Protein AF-A0A815J183-F1 (afdb_monomer_lite)

InterPro domains:
  IPR005828 Major facilitator, sugar transporter-like [PF00083] (1-85)
  IPR005829 Sugar transporter, conserved site [PS00217] (8-33)
  IPR020846 Major facilitator superfamily domain [PS50850] (1-101)
  IPR036259 MFS transporter superfamily [G3DSA:1.20.1250.20] (1-88)
  IPR036259 MFS transporter superfamily [SSF103473] (1-84)
  IPR050360 Major Facilitator Superfamily Sugar Transporters [PTHR48022] (1-86)

Sequence (101 aa):
MLLASRFISGLGVGALSMLVPVYQSEIAPKEIRGRLVSLQQWAITIGIAVSFWINYATDIQLSGSSASWRIPLALQIVPAFILVVGKNPKYHRDNHHGDCR

pLDDT: mean 72.65, std 12.81, range [47.25, 92.06]

Secondary structure (DSSP, 8-state):
-HHHHHHHHHHHHHHHHHHHHHHHHHHS-TTTHHHHHHHHHHHHHHHHHHHHHHHHHHHHH-TT-TTTTHHHHHHTHHHHHHHHHH--TTSTTTTTSS---

Foldseek 3Di:
DVVVVCVVVVVVVVVVVVVVLVVLQVPDDPPCSVVVVVVVVVVVVVLVVVLVVVLVVLCVVDVPDPCSVVVSVVSVVVVVVVVVVVPPVVVVVVVVVVPPD

Organism: NCBI:txid392033

Structure (mmCIF, N/CA/C/O backbone):
data_AF-A0A815J183-F1
#
_entry.id   AF-A0A815J183-F1
#
loop_
_atom_site.group_PDB
_atom_site.id
_atom_site.type_symbol
_atom_site.label_atom_id
_atom_site.label_alt_id
_atom_site.label_comp_id
_atom_site.label_asym_id
_atom_site.label_entity_id
_atom_site.label_seq_id
_atom_site.pdbx_PDB_ins_code
_atom_site.Cartn_x
_atom_site.Cartn_y
_atom_site.Cartn_z
_atom_site.occupancy
_atom_site.B_iso_or_equiv
_atom_site.auth_seq_id
_atom_site.auth_comp_id
_atom_site.auth_asym_id
_atom_site.auth_atom_id
_atom_site.pdbx_PDB_model_num
ATOM 1 N N . MET A 1 1 ? 5.674 17.919 -16.588 1.00 60.41 1 MET A N 1
ATOM 2 C CA . MET A 1 1 ? 4.408 17.168 -16.393 1.00 60.41 1 MET A CA 1
ATOM 3 C C . MET A 1 1 ? 4.486 16.070 -15.321 1.00 60.41 1 MET A C 1
ATOM 5 O O . MET A 1 1 ? 3.497 15.863 -14.633 1.00 60.41 1 MET A O 1
ATOM 9 N N . LEU A 1 2 ? 5.638 15.422 -15.089 1.00 76.44 2 LEU A N 1
ATOM 10 C CA . LEU A 1 2 ? 5.782 14.385 -14.047 1.00 76.44 2 LEU A CA 1
ATOM 11 C C . LEU A 1 2 ? 5.602 14.900 -12.601 1.00 76.44 2 LEU A C 1
ATOM 13 O O . LEU A 1 2 ? 4.909 14.259 -11.814 1.00 76.44 2 LEU A O 1
ATOM 17 N N . LEU A 1 3 ? 6.146 16.076 -12.264 1.00 84.12 3 LEU A N 1
ATOM 18 C CA . LEU A 1 3 ? 6.038 16.675 -10.920 1.00 84.12 3 LEU A CA 1
ATOM 19 C C . LEU A 1 3 ? 4.589 16.950 -10.494 1.00 84.12 3 LEU A C 1
ATOM 21 O O . LEU A 1 3 ? 4.193 16.562 -9.400 1.00 84.12 3 LEU A O 1
ATOM 25 N N . ALA A 1 4 ? 3.779 17.536 -11.381 1.00 87.19 4 ALA A N 1
ATOM 26 C CA . ALA A 1 4 ? 2.364 17.784 -11.110 1.00 87.19 4 ALA A CA 1
ATOM 27 C C . ALA A 1 4 ? 1.611 16.470 -10.839 1.00 87.19 4 ALA A C 1
ATOM 29 O O . ALA A 1 4 ? 0.936 16.342 -9.824 1.00 87.19 4 ALA A O 1
ATOM 30 N N . SER A 1 5 ? 1.802 15.444 -11.679 1.00 85.00 5 SER A N 1
ATOM 31 C CA . SER A 1 5 ? 1.148 14.140 -11.480 1.00 85.00 5 SER A CA 1
ATOM 32 C C . SER A 1 5 ? 1.540 13.456 -10.162 1.00 85.00 5 SER A C 1
ATOM 34 O O . SER A 1 5 ? 0.696 12.832 -9.518 1.00 85.00 5 SER A O 1
ATOM 36 N N . ARG A 1 6 ? 2.795 13.605 -9.717 1.00 85.88 6 ARG A N 1
ATOM 37 C CA . ARG A 1 6 ? 3.271 13.086 -8.427 1.00 85.88 6 ARG A CA 1
ATOM 38 C C . ARG A 1 6 ? 2.697 13.861 -7.251 1.00 85.88 6 ARG A C 1
ATOM 40 O O . ARG A 1 6 ? 2.296 13.229 -6.281 1.00 85.88 6 ARG A O 1
ATOM 47 N N . PHE A 1 7 ? 2.605 15.184 -7.360 1.00 89.75 7 PHE A N 1
ATOM 48 C CA . PHE A 1 7 ? 2.004 16.025 -6.329 1.00 89.75 7 PHE A CA 1
ATOM 49 C C . PHE A 1 7 ? 0.520 15.686 -6.132 1.00 89.75 7 PHE A C 1
ATOM 51 O O . PHE A 1 7 ? 0.103 15.390 -5.016 1.00 89.75 7 PHE A O 1
ATOM 58 N N . ILE A 1 8 ? -0.252 15.603 -7.224 1.00 90.38 8 ILE A N 1
ATOM 59 C CA . ILE A 1 8 ? -1.663 15.191 -7.177 1.00 90.38 8 ILE A CA 1
ATOM 60 C C . ILE A 1 8 ? -1.811 13.755 -6.641 1.00 90.38 8 ILE A C 1
ATOM 62 O O . ILE A 1 8 ? -2.653 13.510 -5.779 1.00 90.38 8 ILE A O 1
ATOM 66 N N . SER A 1 9 ? -0.982 12.806 -7.097 1.00 86.56 9 SER A N 1
ATOM 67 C CA . SER A 1 9 ? -1.048 11.416 -6.612 1.00 86.56 9 SER A CA 1
ATOM 68 C C . SER A 1 9 ? -0.710 11.309 -5.122 1.00 86.56 9 SER A C 1
ATOM 70 O O . SER A 1 9 ? -1.362 10.562 -4.398 1.00 86.56 9 SER A O 1
ATOM 72 N N . GLY A 1 10 ? 0.289 12.062 -4.652 1.00 86.44 10 GLY A N 1
ATOM 73 C CA . GLY A 1 10 ? 0.695 12.084 -3.247 1.00 86.44 10 GLY A CA 1
ATOM 74 C C . GLY A 1 10 ? -0.393 12.647 -2.335 1.00 86.44 10 GLY A C 1
ATOM 75 O O . GLY A 1 10 ? -0.683 12.051 -1.301 1.00 86.44 10 GLY A O 1
ATOM 76 N N . LEU A 1 11 ? -1.051 13.736 -2.748 1.00 92.06 11 LEU A N 1
ATOM 77 C CA . LEU A 1 11 ? -2.181 14.305 -2.009 1.00 92.06 11 LEU A CA 1
ATOM 78 C C . LEU A 1 11 ? -3.360 13.328 -1.915 1.00 92.06 11 LEU A C 1
ATOM 80 O O . LEU A 1 11 ? -3.921 13.151 -0.835 1.00 92.06 11 LEU A O 1
ATOM 84 N N . GLY A 1 12 ? -3.704 12.656 -3.018 1.00 87.69 12 GLY A N 1
ATOM 85 C CA . GLY A 1 12 ? -4.780 11.664 -3.034 1.00 87.69 12 GLY A CA 1
ATOM 86 C C . GLY A 1 12 ? -4.497 10.476 -2.113 1.00 87.69 12 GLY A C 1
ATOM 87 O O . GLY A 1 12 ? -5.322 10.137 -1.269 1.00 87.69 12 GLY A O 1
ATOM 88 N N . VAL A 1 13 ? -3.311 9.872 -2.227 1.00 87.19 13 VAL A N 1
ATOM 89 C CA . VAL A 1 13 ? -2.925 8.716 -1.400 1.00 87.19 13 VAL A CA 1
ATOM 90 C C . VAL A 1 13 ? -2.814 9.095 0.081 1.00 87.19 13 VAL A C 1
ATOM 92 O O . VAL A 1 13 ? -3.257 8.327 0.933 1.00 87.19 13 VAL A O 1
ATOM 95 N N . GLY A 1 14 ? -2.293 10.285 0.401 1.00 87.69 14 GLY A N 1
ATOM 96 C CA . GLY A 1 14 ? -2.211 10.783 1.776 1.00 87.69 14 GLY A CA 1
ATOM 97 C C . GLY A 1 14 ? -3.586 10.975 2.419 1.00 87.69 14 GLY A C 1
ATOM 98 O O . GLY A 1 14 ? -3.822 10.481 3.521 1.00 87.69 14 GLY A O 1
ATOM 99 N N . ALA A 1 15 ? -4.516 11.616 1.705 1.00 91.50 15 ALA A N 1
ATOM 100 C CA . ALA A 1 15 ? -5.885 11.800 2.181 1.00 91.50 15 ALA A CA 1
ATOM 101 C C . ALA A 1 15 ? -6.599 10.454 2.390 1.00 91.50 15 ALA A C 1
ATOM 103 O O . ALA A 1 15 ? -7.174 10.221 3.452 1.00 91.50 15 ALA A O 1
ATOM 104 N N . LEU A 1 16 ? -6.504 9.535 1.421 1.00 86.62 16 LEU A N 1
ATOM 105 C CA . LEU A 1 16 ? -7.099 8.197 1.511 1.00 86.62 16 LEU A CA 1
ATOM 106 C C . LEU A 1 16 ? -6.532 7.396 2.693 1.00 86.62 16 LEU A C 1
ATOM 108 O O . LEU A 1 16 ? -7.292 6.770 3.429 1.00 86.62 16 LEU A O 1
ATOM 112 N N . SER A 1 17 ? -5.216 7.443 2.918 1.00 86.00 17 SER A N 1
ATOM 113 C CA . SER A 1 17 ? -4.565 6.689 3.997 1.00 86.00 17 SER A CA 1
ATOM 114 C C . SER A 1 17 ? -4.998 7.132 5.397 1.00 86.00 17 SER A C 1
ATOM 116 O O . SER A 1 17 ? -4.944 6.319 6.316 1.00 86.00 17 SER A O 1
ATOM 118 N N . MET A 1 18 ? -5.414 8.388 5.574 1.00 86.00 18 MET A N 1
ATOM 119 C CA . MET A 1 18 ? -5.954 8.893 6.843 1.00 86.00 18 MET A CA 1
ATOM 120 C C . MET A 1 18 ? -7.446 8.578 6.994 1.00 86.00 18 MET A C 1
ATOM 122 O O . MET A 1 18 ? -7.905 8.269 8.090 1.00 86.00 18 MET A O 1
ATOM 126 N N . LEU A 1 19 ? -8.198 8.609 5.892 1.00 88.31 19 LEU A N 1
ATOM 127 C CA . LEU A 1 19 ? -9.649 8.406 5.885 1.00 88.31 19 LEU A CA 1
ATOM 128 C C . LEU A 1 19 ? -10.043 6.946 6.154 1.00 88.31 19 LEU A C 1
ATOM 130 O O . LEU A 1 19 ? -11.003 6.690 6.876 1.00 88.31 19 LEU A O 1
ATOM 134 N N . VAL A 1 20 ? -9.283 5.983 5.620 1.00 85.56 20 VAL A N 1
ATOM 135 C CA . VAL A 1 20 ? -9.551 4.542 5.789 1.00 85.56 20 VAL A CA 1
ATOM 136 C C . VAL A 1 20 ? -9.550 4.088 7.261 1.00 85.56 20 VAL A C 1
ATOM 138 O O . VAL A 1 20 ? -10.550 3.503 7.679 1.00 85.56 20 VAL A O 1
ATOM 141 N N . PRO A 1 21 ? -8.507 4.338 8.082 1.00 83.81 21 PRO A N 1
ATOM 142 C CA . PRO A 1 21 ? -8.507 3.902 9.479 1.00 83.81 21 PRO A CA 1
ATOM 143 C C . PRO A 1 21 ? -9.552 4.644 10.323 1.00 83.81 21 PRO A C 1
ATOM 145 O O . PRO A 1 21 ? -10.108 4.053 11.248 1.00 83.81 21 PRO A O 1
ATOM 148 N N . VAL A 1 22 ? -9.865 5.904 9.985 1.00 86.12 22 VAL A N 1
ATOM 149 C CA . VAL A 1 22 ? -10.940 6.672 10.634 1.00 86.12 22 VAL A CA 1
ATOM 150 C C . VAL A 1 22 ? -12.290 6.005 10.376 1.00 86.12 22 VAL A C 1
ATOM 152 O O . VAL A 1 22 ? -12.978 5.644 11.327 1.00 86.12 22 VAL A O 1
ATOM 155 N N . TYR A 1 23 ? -12.616 5.715 9.117 1.00 84.12 23 TYR A N 1
ATOM 156 C CA . TYR A 1 23 ? -13.846 5.011 8.748 1.00 84.12 23 TYR A CA 1
ATOM 157 C C . TYR A 1 23 ? -13.944 3.622 9.400 1.00 84.12 23 TYR A C 1
ATOM 159 O O . TYR A 1 23 ? -14.980 3.241 9.949 1.00 84.12 23 TYR A O 1
ATOM 167 N N . GLN A 1 24 ? -12.837 2.873 9.417 1.00 79.81 24 GLN A N 1
ATOM 168 C CA . GLN A 1 24 ? -12.772 1.572 10.080 1.00 79.81 24 GLN A CA 1
ATOM 169 C C . GLN A 1 24 ? -13.038 1.694 11.589 1.00 79.81 24 GLN A C 1
ATOM 171 O O . GLN A 1 24 ? -13.669 0.817 12.176 1.00 79.81 24 GLN A O 1
ATOM 176 N N . SER A 1 25 ? -12.581 2.778 12.224 1.00 79.00 25 SER A N 1
ATOM 177 C CA . SER A 1 25 ? -12.826 3.037 13.645 1.00 79.00 25 SER A CA 1
ATOM 178 C C . SER A 1 25 ? -14.282 3.408 13.950 1.00 79.00 25 SER A C 1
ATOM 180 O O . SER A 1 25 ? -14.785 3.039 15.013 1.00 79.00 25 SER A O 1
ATOM 182 N N . GLU A 1 26 ? -14.980 4.058 13.017 1.00 82.25 26 GLU A N 1
ATOM 183 C CA . GLU A 1 26 ? -16.386 4.452 13.168 1.00 82.25 26 GLU A CA 1
ATOM 184 C C . GLU A 1 26 ? -17.338 3.252 13.111 1.00 82.25 26 GLU A C 1
ATOM 186 O O . GLU A 1 26 ? -18.299 3.197 13.875 1.00 82.25 26 GLU A O 1
ATOM 191 N N . ILE A 1 27 ? -17.041 2.257 12.271 1.00 78.38 27 ILE A N 1
ATOM 192 C CA . ILE A 1 27 ? -17.907 1.082 12.057 1.00 78.38 27 ILE A CA 1
ATOM 193 C C . ILE A 1 27 ? -17.549 -0.093 12.980 1.00 78.38 27 ILE A C 1
ATOM 195 O O . ILE A 1 27 ? -18.367 -0.983 13.212 1.00 78.38 27 ILE A O 1
ATOM 199 N N . ALA A 1 28 ? -16.331 -0.128 13.524 1.00 73.38 28 ALA A N 1
ATOM 200 C CA . ALA A 1 28 ? -15.853 -1.282 14.276 1.00 73.38 28 ALA A CA 1
ATOM 201 C C . ALA A 1 28 ? -16.399 -1.368 15.723 1.00 73.38 28 ALA A C 1
ATOM 203 O O . ALA A 1 28 ? -16.322 -0.379 16.466 1.00 73.38 28 ALA A O 1
ATOM 204 N N . PRO A 1 29 ? -16.816 -2.573 16.180 1.00 66.38 29 PRO A N 1
ATOM 205 C CA . PRO A 1 29 ? -17.162 -2.853 17.575 1.00 66.38 29 PRO A CA 1
ATOM 206 C C . PRO A 1 29 ? -15.988 -2.579 18.523 1.00 66.38 29 PRO A C 1
ATOM 208 O O . PRO A 1 29 ? -14.840 -2.910 18.214 1.00 66.38 29 PRO A O 1
ATOM 211 N N . LYS A 1 30 ? -16.284 -2.018 19.704 1.00 62.41 30 LYS A N 1
ATOM 212 C CA . LYS A 1 30 ? -15.317 -1.506 20.701 1.00 62.41 30 LYS A CA 1
ATOM 213 C C . LYS A 1 30 ? -14.160 -2.453 21.066 1.00 62.41 30 LYS A C 1
ATOM 215 O O . LYS A 1 30 ? -13.080 -1.974 21.388 1.00 62.41 30 LYS A O 1
ATOM 220 N N . GLU A 1 31 ? -14.356 -3.765 20.977 1.00 73.81 31 GLU A N 1
ATOM 221 C CA . GLU A 1 31 ? -13.386 -4.786 21.402 1.00 73.81 31 GLU A CA 1
ATOM 222 C C . GLU A 1 31 ? -12.287 -5.090 20.369 1.00 73.81 31 GLU A C 1
ATOM 224 O O . GLU A 1 31 ? -11.204 -5.538 20.736 1.00 73.81 31 GLU A O 1
ATOM 229 N N . ILE A 1 32 ? -12.523 -4.830 19.078 1.00 77.44 32 ILE A N 1
ATOM 230 C CA . ILE A 1 32 ? -11.623 -5.251 17.981 1.00 77.44 32 ILE A CA 1
ATOM 231 C C . ILE A 1 32 ? -11.072 -4.096 17.139 1.00 77.44 32 ILE A C 1
ATOM 233 O O . ILE A 1 32 ? -10.316 -4.331 16.193 1.00 77.44 32 ILE A O 1
ATOM 237 N N . ARG A 1 33 ? -11.375 -2.843 17.508 1.00 76.62 33 ARG A N 1
ATOM 238 C CA . ARG A 1 33 ? -10.940 -1.628 16.790 1.00 76.62 33 ARG A CA 1
ATOM 239 C C . ARG A 1 33 ? -9.436 -1.604 16.509 1.00 76.62 33 ARG A C 1
ATOM 241 O O . ARG A 1 33 ? -9.026 -1.391 15.372 1.00 76.62 33 ARG A O 1
ATOM 248 N N . GLY A 1 34 ? -8.613 -1.897 17.519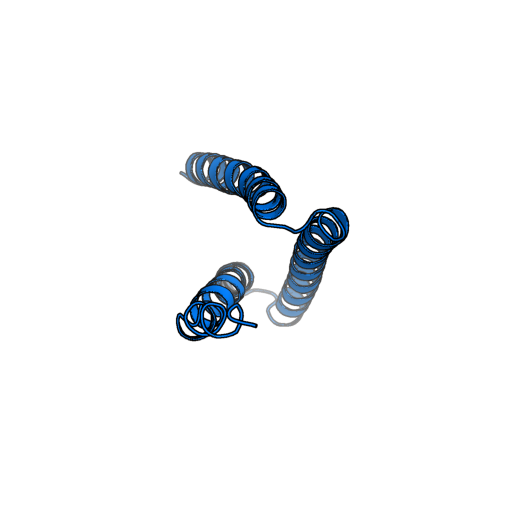 1.00 78.00 34 GLY A N 1
ATOM 249 C CA . GLY A 1 34 ? -7.152 -1.892 17.377 1.00 78.00 34 GLY A CA 1
ATOM 250 C C . GLY A 1 34 ? -6.617 -2.991 16.453 1.00 78.00 34 GLY A C 1
ATOM 251 O O . GLY A 1 34 ? -5.647 -2.777 15.731 1.00 78.00 34 GLY A O 1
ATOM 252 N N . ARG A 1 35 ? -7.284 -4.151 16.420 1.00 78.00 35 ARG A N 1
ATOM 253 C CA . ARG A 1 35 ? -6.891 -5.287 15.574 1.00 78.00 35 ARG A CA 1
ATOM 254 C C . ARG A 1 35 ? -7.199 -5.040 14.097 1.00 78.00 35 ARG A C 1
ATOM 256 O O . ARG A 1 35 ? -6.472 -5.513 13.236 1.00 78.00 35 ARG A O 1
ATOM 263 N N . LEU A 1 36 ? -8.259 -4.292 13.798 1.00 78.75 36 LEU A N 1
ATOM 264 C CA . LEU A 1 36 ? -8.625 -3.944 12.422 1.00 78.75 36 LEU A CA 1
ATOM 265 C C . LEU A 1 36 ? -7.629 -2.952 11.805 1.00 78.75 36 LEU A C 1
ATOM 267 O O . LEU A 1 36 ? -7.206 -3.140 10.666 1.00 78.75 36 LEU A O 1
ATOM 271 N N . VAL A 1 37 ? -7.191 -1.952 12.575 1.00 85.00 37 VAL A N 1
ATOM 272 C CA . VAL A 1 37 ? -6.186 -0.976 12.118 1.00 85.00 37 VAL A CA 1
ATOM 273 C C . VAL A 1 37 ? -4.808 -1.627 11.955 1.00 85.00 37 VAL A C 1
ATOM 275 O O . VAL A 1 37 ? -4.116 -1.372 10.969 1.00 85.00 37 VAL A O 1
ATOM 278 N N . SER A 1 38 ? -4.408 -2.519 12.868 1.00 84.06 38 SER A N 1
ATOM 279 C CA . SER A 1 38 ? -3.123 -3.218 12.743 1.00 84.06 38 SER A CA 1
ATOM 280 C C . SER A 1 38 ? -3.084 -4.173 11.546 1.00 84.06 38 SER A C 1
ATOM 282 O O . SER A 1 38 ? -2.056 -4.246 10.873 1.00 84.06 38 SER A O 1
ATOM 284 N N . LEU A 1 39 ? -4.199 -4.842 11.226 1.00 84.56 39 LEU A N 1
ATOM 285 C CA . LEU A 1 39 ? -4.329 -5.668 10.021 1.00 84.56 39 LEU A CA 1
ATOM 286 C C . LEU A 1 39 ? -4.250 -4.837 8.734 1.00 84.56 39 LEU A C 1
ATOM 288 O O . LEU A 1 39 ? -3.603 -5.268 7.780 1.00 84.56 39 LEU A O 1
ATOM 292 N N . GLN A 1 40 ? -4.844 -3.638 8.709 1.00 84.75 40 GLN A N 1
ATOM 293 C CA . GLN A 1 40 ? -4.720 -2.714 7.577 1.00 84.75 40 GLN A CA 1
ATOM 294 C C . GLN A 1 40 ? -3.252 -2.340 7.330 1.00 84.75 40 GLN A C 1
ATOM 296 O O . GLN A 1 40 ? -2.767 -2.439 6.202 1.00 84.75 40 GLN A O 1
ATOM 301 N N . GLN A 1 41 ? -2.529 -1.949 8.381 1.00 88.44 41 GLN A N 1
ATOM 302 C CA . GLN A 1 41 ? -1.114 -1.598 8.267 1.00 88.44 41 GLN A CA 1
ATOM 303 C C . GLN A 1 41 ? -0.267 -2.799 7.820 1.00 88.44 41 GLN A C 1
ATOM 305 O O . GLN A 1 41 ? 0.604 -2.659 6.963 1.00 88.44 41 GLN A O 1
ATOM 310 N N . TRP A 1 42 ? -0.545 -3.989 8.355 1.00 89.00 42 TRP A N 1
ATOM 311 C CA . TRP A 1 42 ? 0.122 -5.228 7.955 1.00 89.00 42 TRP A CA 1
ATOM 312 C C . TRP A 1 42 ? -0.079 -5.553 6.472 1.00 89.00 42 TRP A C 1
ATOM 314 O O . TRP A 1 42 ? 0.883 -5.903 5.787 1.00 89.00 42 TRP A O 1
ATOM 324 N N . ALA A 1 43 ? -1.299 -5.393 5.956 1.00 85.69 43 ALA A N 1
ATOM 325 C CA . ALA A 1 43 ? -1.602 -5.625 4.547 1.00 85.69 43 ALA A CA 1
ATOM 326 C C . ALA A 1 43 ? -0.824 -4.671 3.623 1.00 85.69 43 ALA A C 1
ATOM 328 O O . ALA A 1 43 ? -0.299 -5.105 2.596 1.00 85.69 43 ALA A O 1
ATOM 329 N N . ILE A 1 44 ? -0.688 -3.396 4.008 1.00 86.50 44 ILE A N 1
ATOM 330 C CA . ILE A 1 44 ? 0.107 -2.406 3.261 1.00 86.50 44 ILE A CA 1
ATOM 331 C C . ILE A 1 44 ? 1.584 -2.824 3.226 1.00 86.50 44 ILE A C 1
ATOM 333 O O . ILE A 1 44 ? 2.197 -2.841 2.157 1.00 86.50 44 ILE A O 1
ATOM 337 N N . THR A 1 45 ? 2.147 -3.221 4.370 1.00 88.94 45 THR A N 1
ATOM 338 C CA . THR A 1 45 ? 3.548 -3.656 4.467 1.00 88.94 45 THR A CA 1
ATOM 339 C C . THR A 1 45 ? 3.819 -4.907 3.626 1.00 88.94 45 THR A C 1
ATOM 341 O O . THR A 1 45 ? 4.805 -4.940 2.888 1.00 88.94 45 THR A O 1
ATOM 344 N N . ILE A 1 46 ? 2.932 -5.911 3.670 1.00 88.75 46 ILE A N 1
ATOM 345 C CA . ILE A 1 46 ? 3.049 -7.117 2.832 1.00 88.75 46 ILE A CA 1
ATOM 346 C C . ILE A 1 46 ? 2.978 -6.750 1.344 1.00 88.75 46 ILE A C 1
ATOM 348 O O . ILE A 1 46 ? 3.790 -7.233 0.557 1.00 88.75 46 ILE A O 1
ATOM 352 N N . GLY A 1 47 ? 2.052 -5.872 0.947 1.00 83.19 47 GLY A N 1
ATOM 353 C CA . GLY A 1 47 ? 1.915 -5.444 -0.447 1.00 83.19 47 GLY A CA 1
ATOM 354 C C . GLY A 1 47 ? 3.180 -4.773 -0.994 1.00 83.19 47 GLY A C 1
ATOM 355 O O . GLY A 1 47 ? 3.608 -5.063 -2.115 1.00 83.19 47 GLY A O 1
ATOM 356 N N . ILE A 1 48 ? 3.826 -3.924 -0.190 1.00 85.56 48 ILE A N 1
ATOM 357 C CA . ILE A 1 48 ? 5.090 -3.276 -0.563 1.00 85.56 48 ILE A CA 1
ATOM 358 C C . ILE A 1 48 ? 6.236 -4.300 -0.620 1.00 85.56 48 ILE A C 1
ATOM 360 O O . ILE A 1 48 ? 7.014 -4.282 -1.573 1.00 85.56 48 ILE A O 1
ATOM 364 N N . ALA A 1 49 ? 6.318 -5.232 0.334 1.00 86.81 49 ALA A N 1
ATOM 365 C CA . ALA A 1 49 ? 7.338 -6.285 0.333 1.00 86.81 49 ALA A CA 1
ATOM 366 C C . ALA A 1 49 ? 7.254 -7.174 -0.923 1.00 86.81 49 ALA A C 1
ATOM 368 O O . ALA A 1 49 ? 8.263 -7.413 -1.588 1.00 86.81 49 ALA A O 1
ATOM 369 N N . VAL A 1 50 ? 6.043 -7.595 -1.303 1.00 84.81 50 VAL A N 1
ATOM 370 C CA . VAL A 1 50 ? 5.799 -8.357 -2.538 1.00 84.81 50 VAL A CA 1
ATOM 371 C C . VAL A 1 50 ? 6.158 -7.529 -3.778 1.00 84.81 50 VAL A C 1
ATOM 373 O O . VAL A 1 50 ? 6.753 -8.056 -4.716 1.00 84.81 50 VAL A O 1
ATOM 376 N N . SER A 1 51 ? 5.875 -6.222 -3.769 1.00 79.69 51 SER A N 1
ATOM 377 C CA . SER A 1 51 ? 6.239 -5.318 -4.870 1.00 79.69 51 SER A CA 1
ATOM 378 C C . SER A 1 51 ? 7.755 -5.224 -5.072 1.00 79.69 51 SER A C 1
ATOM 380 O O . SER A 1 51 ? 8.218 -5.260 -6.211 1.00 79.69 51 SER A O 1
ATOM 382 N N . PHE A 1 52 ? 8.539 -5.157 -3.989 1.00 81.75 52 PHE A N 1
ATOM 383 C CA . PHE A 1 52 ? 10.003 -5.185 -4.073 1.00 81.75 52 PHE A CA 1
ATOM 384 C C . PHE A 1 52 ? 10.525 -6.510 -4.631 1.00 81.75 52 PHE A C 1
ATOM 386 O O . PHE A 1 52 ? 11.426 -6.499 -5.468 1.00 81.75 52 PHE A O 1
ATOM 393 N N . TRP A 1 53 ? 9.930 -7.635 -4.230 1.00 81.19 53 TRP A N 1
ATOM 394 C CA . TRP A 1 53 ? 10.322 -8.953 -4.732 1.00 81.19 53 TRP A CA 1
ATOM 395 C C . TRP A 1 53 ? 10.030 -9.119 -6.228 1.00 81.19 53 TRP A C 1
ATOM 397 O O . TRP A 1 53 ? 10.851 -9.649 -6.971 1.00 81.19 53 TRP A O 1
ATOM 407 N N . ILE A 1 54 ? 8.887 -8.609 -6.694 1.00 76.06 54 ILE A N 1
ATOM 408 C CA . ILE A 1 54 ? 8.512 -8.625 -8.115 1.00 76.06 54 ILE A CA 1
ATOM 409 C C . ILE A 1 54 ? 9.403 -7.687 -8.931 1.00 76.06 54 ILE A C 1
ATOM 411 O O . ILE A 1 54 ? 9.789 -8.030 -10.049 1.00 76.06 54 ILE A O 1
ATOM 415 N N . ASN A 1 55 ? 9.763 -6.526 -8.381 1.00 75.12 55 ASN A N 1
ATOM 416 C CA . ASN A 1 55 ? 10.695 -5.609 -9.032 1.00 75.12 55 ASN A CA 1
ATOM 417 C C . ASN A 1 55 ? 12.085 -6.247 -9.180 1.00 75.12 55 ASN A C 1
ATOM 419 O O . ASN A 1 55 ? 12.672 -6.191 -10.254 1.00 75.12 55 ASN A O 1
ATOM 423 N N . TYR A 1 56 ? 12.562 -6.935 -8.139 1.00 72.81 56 TYR A N 1
ATOM 424 C CA . TYR A 1 56 ? 13.804 -7.706 -8.186 1.00 72.81 56 TYR A CA 1
ATOM 425 C C . TYR A 1 56 ? 13.740 -8.848 -9.213 1.00 72.81 56 TYR A C 1
ATOM 427 O O . TYR A 1 56 ? 14.624 -8.970 -10.053 1.00 72.81 56 TYR A O 1
ATOM 435 N N . ALA A 1 57 ? 12.660 -9.636 -9.224 1.00 72.44 57 ALA A N 1
ATOM 436 C CA . ALA A 1 57 ? 12.468 -10.701 -10.211 1.00 72.44 57 ALA A CA 1
ATOM 437 C C . ALA A 1 57 ? 12.445 -10.167 -11.657 1.00 72.44 57 ALA A C 1
ATOM 439 O O . ALA A 1 57 ? 13.005 -10.777 -12.565 1.00 72.44 57 ALA A O 1
ATOM 440 N N . THR A 1 58 ? 11.833 -9.001 -11.867 1.00 66.62 58 THR A N 1
ATOM 441 C CA . THR A 1 58 ? 11.751 -8.348 -13.180 1.00 66.62 58 THR A CA 1
ATOM 442 C C . THR A 1 58 ? 13.107 -7.817 -13.649 1.00 66.62 58 THR A C 1
ATOM 444 O O . THR A 1 58 ? 13.433 -7.945 -14.829 1.00 66.62 58 THR A O 1
ATOM 447 N N . ASP A 1 59 ? 13.904 -7.256 -12.737 1.00 67.44 59 ASP A N 1
ATOM 448 C CA . ASP A 1 59 ? 15.253 -6.752 -13.013 1.00 67.44 59 ASP A CA 1
ATOM 449 C C . ASP A 1 59 ? 16.205 -7.875 -13.464 1.00 67.44 59 ASP A C 1
ATOM 451 O O . ASP A 1 59 ? 16.937 -7.726 -14.445 1.00 67.44 59 ASP A O 1
ATOM 455 N N . ILE A 1 60 ? 16.105 -9.050 -12.830 1.00 66.12 60 ILE A N 1
ATOM 456 C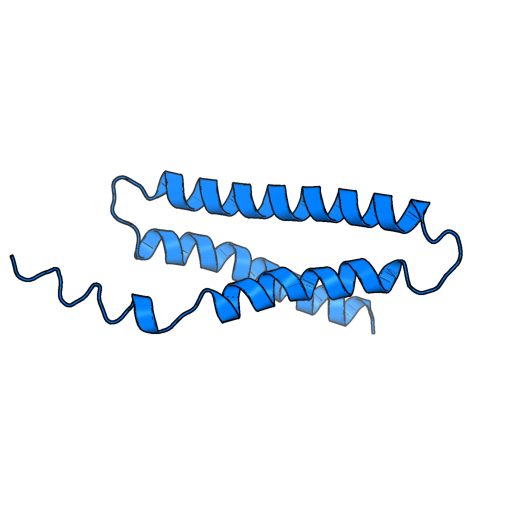 CA . ILE A 1 60 ? 16.908 -10.228 -13.185 1.00 66.12 60 ILE A CA 1
ATOM 457 C C . ILE A 1 60 ? 16.511 -10.796 -14.558 1.00 66.12 60 ILE A C 1
ATOM 459 O O . ILE A 1 60 ? 17.376 -11.205 -15.332 1.00 66.12 60 ILE A O 1
ATOM 463 N N . GLN A 1 61 ? 15.214 -10.843 -14.881 1.00 62.47 61 GLN A N 1
ATOM 464 C CA . GLN A 1 61 ? 14.728 -11.473 -16.116 1.00 62.47 61 GLN A CA 1
ATOM 465 C C . GLN A 1 61 ? 14.806 -10.566 -17.355 1.00 62.47 61 GLN A C 1
ATOM 467 O O .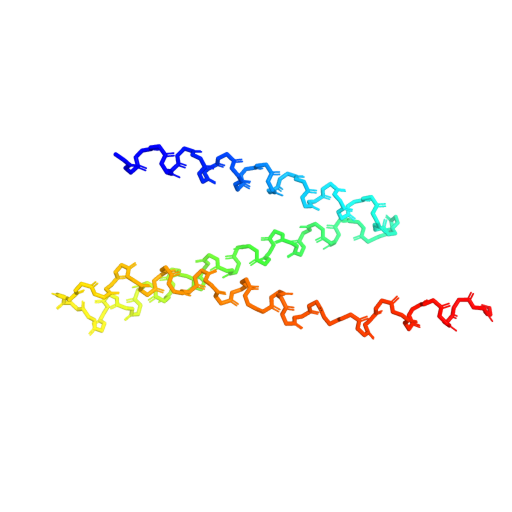 GLN A 1 61 ? 14.877 -11.081 -18.471 1.00 62.47 61 GLN A O 1
ATOM 472 N N . LEU A 1 62 ? 14.787 -9.237 -17.195 1.00 58.19 62 LEU A N 1
ATOM 473 C CA . LEU A 1 62 ? 14.726 -8.264 -18.296 1.00 58.19 62 LEU A CA 1
ATOM 474 C C . LEU A 1 62 ? 15.802 -7.165 -18.163 1.00 58.19 62 LEU A C 1
ATOM 476 O O . LEU A 1 62 ? 15.505 -5.969 -18.189 1.00 58.19 62 LEU A O 1
ATOM 480 N N . SER A 1 63 ? 17.076 -7.554 -18.092 1.00 49.25 63 SER A N 1
ATOM 481 C CA . SER A 1 63 ? 18.193 -6.615 -18.270 1.00 49.25 63 SER A CA 1
ATOM 482 C C . SER A 1 63 ? 18.192 -6.037 -19.696 1.00 49.25 63 SER A C 1
ATOM 484 O O . SER A 1 63 ? 18.708 -6.648 -20.628 1.00 49.25 63 SER A O 1
ATOM 486 N N . GLY A 1 64 ? 17.578 -4.860 -19.878 1.00 56.34 64 GLY A N 1
ATOM 487 C CA . GLY A 1 64 ? 17.715 -4.040 -21.093 1.00 56.34 64 GLY A CA 1
ATOM 488 C C . GLY A 1 64 ? 16.437 -3.669 -21.859 1.00 56.34 64 GLY A C 1
ATOM 489 O O . GLY A 1 64 ? 16.541 -2.982 -22.872 1.00 56.34 64 GLY A O 1
ATOM 490 N N . SER A 1 65 ? 15.234 -4.062 -21.417 1.00 56.03 65 SER A N 1
ATOM 491 C CA . SER A 1 65 ? 13.987 -3.764 -22.152 1.00 56.03 65 SER A CA 1
ATOM 492 C C . SER A 1 65 ? 13.029 -2.836 -21.395 1.00 56.03 65 SER A C 1
ATOM 494 O O . SER A 1 65 ? 12.864 -2.922 -20.177 1.00 56.03 65 SER A O 1
ATOM 496 N N . SER A 1 66 ? 12.330 -1.967 -22.137 1.00 56.31 66 SER A N 1
ATOM 497 C CA . SER A 1 66 ? 11.376 -0.940 -21.671 1.00 56.31 66 SER A CA 1
ATOM 498 C C . SER A 1 66 ? 10.135 -1.474 -20.928 1.00 56.31 66 SER A C 1
ATOM 500 O O . SER A 1 66 ? 9.179 -0.729 -20.709 1.00 56.31 66 SER A O 1
ATOM 502 N N . ALA A 1 67 ? 10.110 -2.755 -20.569 1.00 55.59 67 ALA A N 1
ATOM 503 C CA . ALA A 1 67 ? 9.043 -3.399 -19.814 1.00 55.59 67 ALA A CA 1
ATOM 504 C C . ALA A 1 67 ? 9.274 -3.364 -18.291 1.00 55.59 67 ALA A C 1
ATOM 506 O O . ALA A 1 67 ? 8.302 -3.466 -17.544 1.00 55.59 67 ALA A O 1
ATOM 507 N N . SER A 1 68 ? 10.509 -3.122 -17.829 1.00 58.22 68 SER A N 1
ATOM 508 C CA . SER A 1 68 ? 10.848 -3.122 -16.395 1.00 58.22 68 SER A CA 1
ATOM 509 C C . SER A 1 68 ? 10.054 -2.080 -15.583 1.00 58.22 68 SER A C 1
ATOM 511 O O . SER A 1 68 ? 9.595 -2.354 -14.480 1.00 58.22 68 SER A O 1
ATOM 513 N N . TRP A 1 69 ? 9.735 -0.917 -16.169 1.00 60.06 69 TRP A N 1
ATOM 514 C CA . TRP A 1 69 ? 8.902 0.105 -15.511 1.00 60.06 69 TRP A CA 1
ATOM 515 C C . TRP A 1 69 ? 7.388 -0.127 -15.649 1.00 60.06 69 TRP A C 1
ATOM 517 O O . TRP A 1 69 ? 6.610 0.467 -14.904 1.00 60.06 69 TRP A O 1
ATOM 527 N N . ARG A 1 70 ? 6.942 -0.987 -16.577 1.00 62.34 70 ARG A N 1
ATOM 528 C CA . ARG A 1 70 ? 5.512 -1.242 -16.846 1.00 62.34 70 ARG A CA 1
ATOM 529 C C . ARG A 1 70 ? 4.923 -2.314 -15.935 1.00 62.34 70 ARG A C 1
ATOM 531 O O . ARG A 1 70 ? 3.751 -2.234 -15.584 1.00 62.34 70 ARG A O 1
ATOM 538 N N . ILE A 1 71 ? 5.733 -3.288 -15.532 1.00 66.56 71 ILE A N 1
ATOM 539 C CA . ILE A 1 71 ? 5.330 -4.394 -14.655 1.00 66.56 71 ILE A CA 1
ATOM 540 C C . ILE A 1 71 ? 4.913 -3.907 -13.251 1.00 66.56 71 ILE A C 1
ATOM 542 O O . ILE A 1 71 ? 3.825 -4.284 -12.811 1.00 66.56 71 ILE A O 1
ATOM 546 N N . PRO A 1 72 ? 5.649 -2.997 -12.576 1.00 64.25 72 PRO A N 1
ATOM 547 C CA . PRO A 1 72 ? 5.183 -2.423 -11.314 1.00 64.25 72 PRO A CA 1
ATOM 548 C C . PRO A 1 72 ? 3.888 -1.611 -11.476 1.00 64.25 72 PRO A C 1
ATOM 550 O O . PRO A 1 72 ? 3.028 -1.641 -10.595 1.00 64.25 72 PRO A O 1
ATOM 553 N N . LEU A 1 73 ? 3.721 -0.915 -12.608 1.00 65.12 73 LEU A N 1
ATOM 554 C CA . LEU A 1 73 ? 2.506 -0.160 -12.946 1.00 65.12 73 LEU A CA 1
ATOM 555 C C . LEU A 1 73 ? 1.292 -1.076 -13.174 1.00 65.12 73 LEU A C 1
ATOM 557 O O . LEU A 1 73 ? 0.203 -0.771 -12.694 1.00 65.12 73 LEU A O 1
ATOM 561 N N . ALA A 1 74 ? 1.473 -2.211 -13.852 1.00 64.19 74 ALA A N 1
ATOM 562 C CA . ALA A 1 74 ? 0.423 -3.212 -14.038 1.00 64.19 74 ALA A CA 1
ATOM 563 C C . ALA A 1 74 ? 0.060 -3.911 -12.717 1.00 64.19 74 ALA A C 1
ATOM 565 O O . ALA A 1 74 ? -1.114 -4.173 -12.457 1.00 64.19 74 ALA A O 1
ATOM 566 N N . LEU A 1 75 ? 1.042 -4.146 -11.842 1.00 68.25 75 LEU A N 1
ATOM 567 C CA . LEU A 1 75 ? 0.811 -4.758 -10.535 1.00 68.25 75 LEU A CA 1
ATOM 568 C C . LEU A 1 75 ? -0.062 -3.882 -9.623 1.00 68.25 75 LEU A C 1
ATOM 570 O O . LEU A 1 75 ? -0.873 -4.417 -8.876 1.00 68.25 75 LEU A O 1
ATOM 574 N N . GLN A 1 76 ? 0.032 -2.552 -9.718 1.00 66.88 76 GLN A N 1
ATOM 575 C CA . GLN A 1 76 ? -0.830 -1.626 -8.963 1.00 66.88 76 GLN A CA 1
ATOM 576 C C . GLN A 1 76 ? -2.326 -1.768 -9.302 1.00 66.88 76 GLN A C 1
ATOM 578 O O . GLN A 1 76 ? -3.172 -1.439 -8.472 1.00 66.88 76 GLN A O 1
ATOM 583 N N . ILE A 1 77 ? -2.667 -2.315 -10.475 1.00 66.88 77 ILE A N 1
ATOM 584 C CA . ILE A 1 77 ? -4.056 -2.566 -10.890 1.00 66.88 77 ILE A CA 1
ATOM 585 C C . ILE A 1 77 ? -4.614 -3.847 -10.243 1.00 66.88 77 ILE A C 1
ATOM 587 O O . ILE A 1 77 ? -5.817 -3.946 -10.007 1.00 66.88 77 ILE A O 1
ATOM 591 N N . VAL A 1 78 ? -3.760 -4.811 -9.890 1.00 70.00 78 VAL A N 1
ATOM 592 C CA . VAL A 1 78 ? -4.163 -6.118 -9.339 1.00 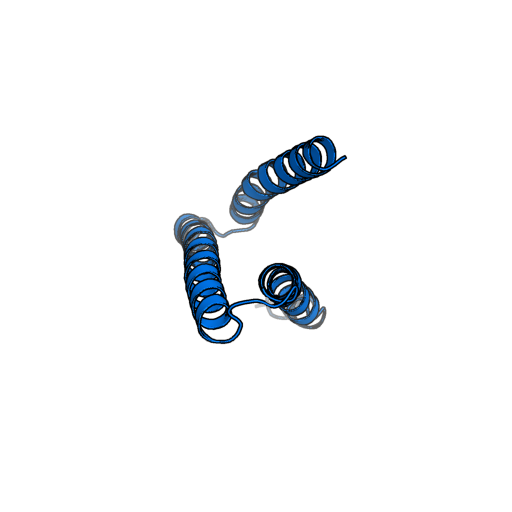70.00 78 VAL A CA 1
ATOM 593 C C . VAL A 1 78 ? -4.922 -6.013 -8.003 1.00 70.00 78 VAL A C 1
ATOM 595 O O . VAL A 1 78 ? -6.025 -6.557 -7.917 1.00 70.00 78 VAL A O 1
ATOM 598 N N . 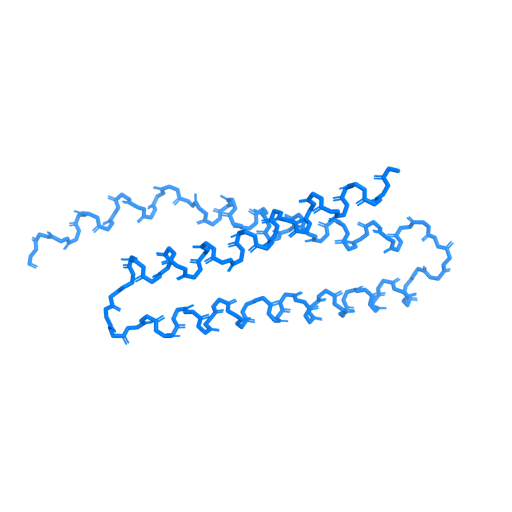PRO A 1 79 ? -4.434 -5.302 -6.966 1.00 66.75 79 PRO A N 1
ATOM 599 C CA . PRO A 1 79 ? -5.179 -5.157 -5.717 1.00 66.75 79 PRO A CA 1
ATOM 600 C C . PRO A 1 79 ? -6.443 -4.302 -5.887 1.00 66.75 79 PRO A C 1
ATOM 602 O O . PRO A 1 79 ? -7.448 -4.571 -5.232 1.00 66.75 79 PRO A O 1
ATOM 605 N N . ALA A 1 80 ? -6.441 -3.326 -6.805 1.00 64.00 80 ALA A N 1
ATOM 606 C CA . ALA A 1 80 ? -7.643 -2.565 -7.142 1.00 64.00 80 ALA A CA 1
ATOM 607 C C . ALA A 1 80 ? -8.726 -3.474 -7.750 1.00 64.00 80 ALA A C 1
ATOM 609 O O . ALA A 1 80 ? -9.893 -3.389 -7.371 1.00 64.00 80 ALA A O 1
ATOM 610 N N . PHE A 1 81 ? -8.340 -4.399 -8.631 1.00 66.75 81 PHE A N 1
ATOM 611 C CA . PHE A 1 81 ? -9.258 -5.366 -9.227 1.00 66.75 81 PHE A CA 1
ATOM 612 C C . PHE A 1 81 ? -9.785 -6.374 -8.196 1.00 66.75 81 PHE A C 1
ATOM 614 O O . PHE A 1 81 ? -10.982 -6.643 -8.151 1.00 66.75 81 PHE A O 1
ATOM 621 N N . ILE A 1 82 ? -8.919 -6.870 -7.307 1.00 70.31 82 ILE A N 1
ATOM 622 C CA . ILE A 1 82 ? -9.306 -7.762 -6.204 1.00 70.31 82 ILE A CA 1
ATOM 623 C C . ILE A 1 82 ? -10.313 -7.096 -5.264 1.00 70.31 82 ILE A C 1
ATOM 625 O O . ILE A 1 82 ? -11.259 -7.750 -4.839 1.00 70.31 82 ILE A O 1
ATOM 629 N N . LEU A 1 83 ? -10.162 -5.806 -4.961 1.00 65.31 83 LEU A N 1
ATOM 630 C CA . LEU A 1 83 ? -11.121 -5.079 -4.125 1.00 65.31 83 LEU A CA 1
ATOM 631 C C . LEU A 1 83 ? -12.458 -4.846 -4.837 1.00 65.31 83 LEU A C 1
ATOM 633 O O . LEU A 1 83 ? -13.506 -4.949 -4.202 1.00 65.31 83 LEU A O 1
ATOM 637 N N . VAL A 1 84 ? -12.446 -4.583 -6.148 1.00 64.75 84 VAL A N 1
ATOM 638 C CA . VAL A 1 84 ? -13.675 -4.463 -6.951 1.00 64.75 84 VAL A CA 1
ATOM 639 C C . VAL A 1 84 ? -14.428 -5.796 -7.009 1.00 64.75 84 VAL A C 1
ATOM 641 O O . VAL A 1 84 ? -15.642 -5.812 -6.831 1.00 64.75 84 VAL A O 1
ATOM 644 N N . VAL A 1 85 ? -13.719 -6.913 -7.192 1.00 65.31 85 VAL A N 1
ATOM 645 C CA . VAL A 1 85 ? -14.310 -8.262 -7.214 1.00 65.31 85 VAL A CA 1
ATOM 646 C C . VAL A 1 85 ? -14.730 -8.724 -5.812 1.00 65.31 85 VAL A C 1
ATOM 648 O O . VAL A 1 85 ? -15.778 -9.342 -5.645 1.00 65.31 85 VAL A O 1
ATOM 651 N N . GLY A 1 86 ? -13.942 -8.402 -4.785 1.00 65.19 86 GLY A N 1
ATOM 652 C CA . GLY A 1 86 ? -14.225 -8.728 -3.387 1.00 65.19 86 GLY A CA 1
ATOM 653 C C . GLY A 1 86 ? -15.404 -7.944 -2.812 1.00 65.19 86 GLY A C 1
ATOM 654 O O . GLY A 1 86 ? -16.090 -8.441 -1.918 1.00 65.19 86 GLY A O 1
ATOM 655 N N . LYS A 1 87 ? -15.716 -6.766 -3.370 1.00 58.19 87 LYS A N 1
ATOM 656 C CA . LYS A 1 87 ? -16.949 -6.020 -3.094 1.00 58.19 87 LYS A CA 1
ATOM 657 C C . LYS A 1 87 ? -18.146 -6.684 -3.791 1.00 58.19 87 LYS A C 1
ATOM 659 O O . LYS A 1 87 ? -18.872 -6.059 -4.557 1.00 58.19 87 LYS A O 1
ATOM 664 N N . ASN A 1 88 ? -18.370 -7.966 -3.507 1.00 50.34 88 ASN A N 1
ATOM 665 C CA . ASN A 1 88 ? -19.581 -8.663 -3.899 1.00 50.34 88 ASN A CA 1
ATOM 666 C C . ASN A 1 88 ? -20.765 -8.025 -3.146 1.00 50.34 88 ASN A C 1
ATOM 668 O O . ASN A 1 88 ? -20.829 -8.117 -1.918 1.00 50.34 88 ASN A O 1
ATOM 672 N N . PRO A 1 89 ? -21.751 -7.426 -3.839 1.00 55.97 89 PRO A N 1
ATOM 673 C CA . PRO A 1 89 ? -22.931 -6.828 -3.200 1.00 55.97 89 PRO A CA 1
ATOM 674 C C . PRO A 1 89 ? -23.813 -7.864 -2.476 1.00 55.97 89 PRO A C 1
ATOM 676 O O . PRO A 1 89 ? -24.772 -7.502 -1.800 1.00 55.97 89 PRO A O 1
ATOM 679 N N . LYS A 1 90 ? -23.476 -9.152 -2.604 1.00 52.91 90 LYS A N 1
ATOM 680 C CA . LYS A 1 90 ? -24.136 -10.292 -1.974 1.00 52.91 90 LYS A CA 1
ATOM 681 C C . LYS A 1 90 ? -23.736 -10.579 -0.521 1.00 52.91 90 LYS A C 1
ATOM 683 O O . LYS A 1 90 ? -24.259 -11.562 -0.044 1.00 52.91 90 LYS A O 1
ATOM 688 N N . TYR A 1 91 ? -22.839 -9.814 0.121 1.00 53.19 91 TYR A N 1
ATOM 689 C CA . TYR A 1 91 ? -22.501 -9.974 1.558 1.00 53.19 91 TYR A CA 1
ATOM 690 C C . TYR A 1 91 ? -23.222 -8.960 2.471 1.00 53.19 91 TYR A C 1
ATOM 692 O O . TYR A 1 91 ? -23.349 -9.136 3.681 1.00 53.19 91 TYR A O 1
ATOM 700 N N . HIS A 1 92 ? -23.689 -7.844 1.900 1.00 52.62 92 HIS A N 1
ATOM 701 C CA . HIS A 1 92 ? -24.318 -6.772 2.674 1.00 52.62 92 HIS A CA 1
ATOM 702 C C . HIS A 1 92 ? -25.837 -6.964 2.843 1.00 52.62 92 HIS A C 1
ATOM 704 O O . HIS A 1 92 ? -26.448 -6.249 3.633 1.00 52.62 92 HIS A O 1
ATOM 710 N N . ARG A 1 93 ? -26.467 -7.905 2.121 1.00 53.75 93 ARG A N 1
ATOM 711 C CA . ARG A 1 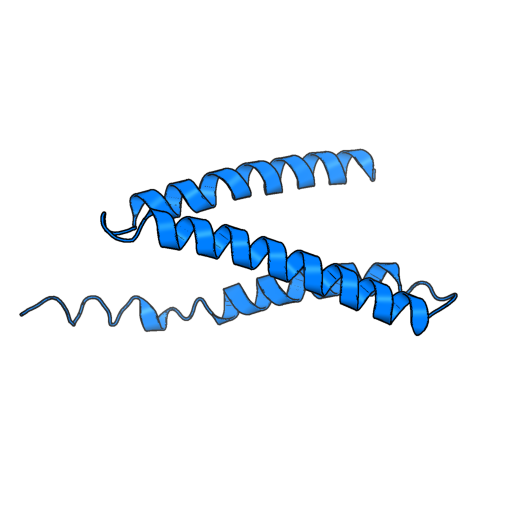93 ? -27.929 -8.134 2.162 1.00 53.75 93 ARG A CA 1
ATOM 712 C C . ARG A 1 93 ? -28.365 -9.256 3.105 1.00 53.75 93 ARG A C 1
ATOM 714 O O . ARG A 1 93 ? -29.539 -9.381 3.421 1.00 53.75 93 ARG A O 1
ATOM 721 N N . ASP A 1 94 ? -27.416 -10.048 3.547 1.00 54.75 94 ASP A N 1
ATOM 722 C CA . ASP A 1 94 ? -27.542 -11.307 4.264 1.00 54.75 94 ASP A CA 1
ATOM 723 C C . ASP A 1 94 ? -27.238 -11.110 5.755 1.00 54.75 94 ASP A C 1
ATOM 725 O O . ASP A 1 94 ? -27.844 -11.773 6.592 1.00 54.75 94 ASP A O 1
ATOM 729 N N . ASN A 1 95 ? -26.439 -10.097 6.113 1.00 57.91 95 ASN A N 1
ATOM 730 C CA . ASN A 1 95 ? -26.188 -9.741 7.513 1.00 57.91 95 ASN A CA 1
ATOM 731 C C . ASN A 1 95 ? -27.361 -9.001 8.197 1.00 57.91 95 ASN A C 1
ATOM 733 O O . ASN A 1 95 ? -27.397 -8.902 9.416 1.00 57.91 95 ASN A O 1
ATOM 737 N N . HIS A 1 96 ? -28.346 -8.504 7.438 1.00 53.31 96 HIS A N 1
ATOM 738 C CA . HIS A 1 96 ? -29.563 -7.895 8.000 1.00 53.31 96 HIS A CA 1
ATOM 739 C C . HIS A 1 96 ? -30.693 -8.906 8.267 1.00 53.31 96 HIS A C 1
ATOM 741 O O . HIS A 1 96 ? -31.689 -8.546 8.883 1.00 53.31 96 HIS A O 1
ATOM 747 N N . HIS A 1 97 ? -30.557 -10.165 7.831 1.00 53.81 97 HIS A N 1
ATOM 748 C CA . HIS A 1 97 ? -31.554 -11.215 8.088 1.00 53.81 97 HIS A CA 1
ATOM 749 C C . HIS A 1 97 ? -31.210 -12.115 9.288 1.00 53.81 97 HIS A C 1
ATOM 751 O O . HIS A 1 97 ? -32.046 -12.920 9.694 1.00 53.81 97 HIS A O 1
ATOM 757 N N . GLY A 1 98 ? -30.007 -11.984 9.860 1.00 53.66 98 GLY A N 1
ATOM 758 C CA . GLY A 1 98 ? -29.578 -12.734 11.047 1.00 53.66 98 GLY A CA 1
ATOM 759 C C . GLY A 1 98 ? -29.881 -12.051 12.386 1.00 53.66 98 GLY A C 1
ATOM 760 O O . GLY A 1 98 ? -29.886 -12.729 13.406 1.00 53.66 98 GLY A O 1
ATOM 761 N N . ASP A 1 99 ? -30.173 -10.747 12.388 1.00 55.25 99 ASP A N 1
ATOM 762 C CA . ASP A 1 99 ? -30.364 -9.929 13.600 1.00 55.25 99 ASP A CA 1
ATOM 763 C C . ASP A 1 99 ? -31.855 -9.770 13.957 1.00 55.25 99 ASP A C 1
ATOM 765 O O . ASP A 1 99 ? -32.405 -8.678 14.080 1.00 55.25 99 ASP A O 1
ATOM 769 N N . CYS A 1 100 ? -32.553 -10.903 14.020 1.00 54.94 100 CYS A N 1
ATOM 770 C CA . CYS A 1 100 ? -33.909 -11.026 14.559 1.00 54.94 100 CYS A CA 1
ATOM 771 C C . CYS A 1 100 ? -33.998 -12.291 15.426 1.00 54.94 100 CYS A C 1
ATOM 773 O O . CYS A 1 100 ? -34.878 -13.119 15.192 1.00 54.94 100 CYS A O 1
ATOM 775 N N . ARG A 1 101 ? -33.076 -12.480 16.380 1.00 47.25 101 ARG A N 1
ATOM 776 C CA . ARG A 1 101 ? -33.229 -13.390 17.529 1.00 47.25 101 ARG A CA 1
ATOM 777 C C . ARG A 1 101 ? -32.395 -12.931 18.712 1.00 47.25 101 ARG A C 1
ATOM 779 O O . ARG A 1 101 ? -31.194 -12.679 18.498 1.00 47.25 101 ARG A O 1
#

Radius of gyration: 18.64 Å; chains: 1; bounding box: 52×31×44 Å